Protein AF-A0A433VKP5-F1 (afdb_monomer_lite)

Structure (mmCIF, N/CA/C/O backbone):
data_AF-A0A433VKP5-F1
#
_entry.id   AF-A0A433VKP5-F1
#
loop_
_atom_site.group_PDB
_atom_site.id
_atom_site.type_symbol
_atom_site.label_atom_id
_atom_site.label_alt_id
_atom_site.label_comp_id
_atom_site.label_asym_id
_atom_site.label_entity_id
_atom_site.label_seq_id
_atom_site.pdbx_PDB_ins_code
_atom_site.Cartn_x
_atom_site.Cartn_y
_atom_site.Cartn_z
_atom_site.occupancy
_atom_site.B_iso_or_equiv
_atom_site.auth_seq_id
_atom_site.auth_comp_id
_atom_site.auth_asym_id
_atom_site.auth_atom_id
_atom_site.pdbx_PDB_model_num
ATOM 1 N N . MET A 1 1 ? 15.391 10.847 -16.517 1.00 42.34 1 MET A N 1
ATOM 2 C CA . MET A 1 1 ? 16.359 10.806 -15.402 1.00 42.34 1 MET A CA 1
ATOM 3 C C . MET A 1 1 ? 16.428 9.370 -14.912 1.00 42.34 1 MET A C 1
ATOM 5 O O . MET A 1 1 ? 15.388 8.847 -14.535 1.00 42.34 1 MET A O 1
ATOM 9 N N . MET A 1 2 ? 17.590 8.715 -15.017 1.00 39.06 2 MET A N 1
ATOM 10 C CA . MET A 1 2 ? 17.841 7.440 -14.330 1.00 39.06 2 MET A CA 1
ATOM 11 C C . MET A 1 2 ? 18.070 7.769 -12.855 1.00 39.06 2 MET A C 1
ATOM 13 O O . MET A 1 2 ? 18.976 8.540 -12.552 1.00 39.06 2 MET A O 1
ATOM 17 N N . TYR A 1 3 ? 17.235 7.235 -11.968 1.00 46.22 3 TYR A N 1
ATOM 18 C CA . TYR A 1 3 ? 17.549 7.218 -10.541 1.00 46.22 3 TYR A CA 1
ATOM 19 C C . TYR A 1 3 ? 18.651 6.189 -10.312 1.00 46.22 3 TYR A C 1
ATOM 21 O O . TYR A 1 3 ? 18.658 5.137 -10.953 1.00 46.22 3 TYR A O 1
ATOM 29 N N . SER A 1 4 ? 19.597 6.496 -9.432 1.00 54.50 4 SER A N 1
ATOM 30 C CA . SER A 1 4 ? 20.641 5.533 -9.080 1.00 54.50 4 SER A CA 1
ATOM 31 C C . SER A 1 4 ? 20.036 4.338 -8.321 1.00 54.50 4 SER A C 1
ATOM 33 O O . SER A 1 4 ? 19.051 4.474 -7.586 1.00 54.50 4 SER A O 1
ATOM 35 N N . ASP A 1 5 ? 20.634 3.150 -8.448 1.00 55.53 5 ASP A N 1
ATOM 36 C CA . ASP A 1 5 ? 20.195 1.944 -7.718 1.00 55.53 5 ASP A CA 1
ATOM 37 C C . ASP A 1 5 ? 20.185 2.137 -6.187 1.00 55.53 5 ASP A C 1
ATOM 39 O O . ASP A 1 5 ? 19.461 1.449 -5.462 1.00 55.53 5 ASP A O 1
ATOM 43 N N . ILE A 1 6 ? 20.977 3.092 -5.685 1.00 60.44 6 ILE A N 1
ATOM 44 C CA . ILE A 1 6 ? 21.061 3.467 -4.268 1.00 60.44 6 ILE A CA 1
ATOM 45 C C . ILE A 1 6 ? 19.797 4.227 -3.834 1.00 60.44 6 ILE A C 1
ATOM 47 O O . ILE A 1 6 ? 19.140 3.815 -2.877 1.00 60.44 6 ILE A O 1
ATOM 51 N N . GLU A 1 7 ? 19.388 5.258 -4.582 1.00 59.34 7 GLU A N 1
ATOM 52 C CA . GLU A 1 7 ? 18.169 6.049 -4.308 1.00 59.34 7 GLU A CA 1
ATOM 53 C C . GLU A 1 7 ? 16.905 5.177 -4.304 1.00 59.34 7 GLU A C 1
ATOM 55 O O . GLU A 1 7 ? 15.980 5.364 -3.508 1.00 59.34 7 GLU A O 1
ATOM 60 N N . THR A 1 8 ? 16.899 4.175 -5.177 1.00 69.62 8 THR A N 1
ATOM 61 C CA . THR A 1 8 ? 15.818 3.204 -5.346 1.00 69.62 8 THR A CA 1
ATOM 62 C C . THR A 1 8 ? 15.646 2.330 -4.095 1.00 69.62 8 THR A C 1
ATOM 64 O O . THR A 1 8 ? 14.535 2.174 -3.580 1.00 69.62 8 THR A O 1
ATOM 67 N N . LYS A 1 9 ? 16.750 1.808 -3.541 1.00 74.12 9 LYS A N 1
ATOM 68 C CA . LYS A 1 9 ? 16.735 0.979 -2.322 1.00 74.12 9 LYS A CA 1
ATOM 69 C C . LYS A 1 9 ? 16.367 1.775 -1.071 1.00 74.12 9 LYS A C 1
ATOM 71 O O . LYS A 1 9 ? 15.661 1.251 -0.207 1.00 74.12 9 LYS A O 1
ATOM 76 N N . ASP A 1 10 ? 16.802 3.026 -0.968 1.00 82.81 10 ASP A N 1
ATOM 77 C CA . ASP A 1 10 ? 16.494 3.868 0.191 1.00 82.81 10 ASP A CA 1
ATOM 78 C C . ASP A 1 10 ? 15.021 4.282 0.226 1.00 82.81 10 ASP A C 1
ATOM 80 O O . ASP A 1 10 ? 14.392 4.230 1.286 1.00 82.81 10 ASP A O 1
ATOM 84 N N . ARG A 1 11 ? 14.418 4.569 -0.935 1.00 83.25 11 ARG A N 1
ATOM 85 C CA . ARG A 1 11 ? 12.977 4.839 -1.034 1.00 83.25 11 ARG A CA 1
ATOM 86 C C . ARG A 1 11 ? 12.132 3.657 -0.555 1.00 83.25 11 ARG A C 1
ATOM 88 O O . ARG A 1 11 ? 11.177 3.863 0.193 1.00 83.25 11 ARG A O 1
ATOM 95 N N . VAL A 1 12 ? 12.488 2.434 -0.953 1.00 88.31 12 VAL A N 1
ATOM 96 C CA . VAL A 1 12 ? 11.799 1.207 -0.511 1.00 88.31 12 VAL A CA 1
ATOM 97 C C . VAL A 1 12 ? 11.901 1.040 1.004 1.00 88.31 12 VAL A C 1
ATOM 99 O O . VAL A 1 12 ? 10.889 0.807 1.660 1.00 88.31 12 VAL A O 1
ATOM 102 N N . LYS A 1 13 ? 13.097 1.218 1.582 1.00 90.19 13 LYS A N 1
ATOM 103 C CA . LYS A 1 13 ? 13.302 1.121 3.038 1.00 90.19 13 LYS A CA 1
ATOM 104 C C . LYS A 1 13 ? 12.491 2.160 3.811 1.00 90.19 13 LYS A C 1
ATOM 106 O O . LYS A 1 13 ? 11.887 1.826 4.828 1.00 90.19 13 LYS A O 1
ATOM 111 N N . ILE A 1 14 ? 12.478 3.411 3.346 1.00 91.00 14 ILE A N 1
ATOM 112 C CA . ILE A 1 14 ? 11.705 4.490 3.975 1.00 91.00 14 ILE A CA 1
ATOM 113 C C . ILE A 1 14 ? 10.215 4.169 3.909 1.00 91.00 14 ILE A C 1
ATOM 115 O O . ILE A 1 14 ? 9.530 4.250 4.926 1.00 91.00 14 ILE A O 1
ATOM 119 N N . PHE A 1 15 ? 9.723 3.763 2.739 1.00 92.94 15 PHE A N 1
ATOM 120 C CA . PHE A 1 15 ? 8.327 3.383 2.567 1.00 92.94 15 PHE A CA 1
ATOM 121 C C . PHE A 1 15 ? 7.936 2.229 3.492 1.00 92.94 15 PHE A C 1
ATOM 123 O O . PHE A 1 15 ? 6.963 2.369 4.226 1.00 92.94 15 PHE A O 1
ATOM 130 N N . GLN A 1 16 ? 8.736 1.158 3.537 1.00 93.44 16 GLN A N 1
ATOM 131 C CA . GLN A 1 16 ? 8.509 0.030 4.439 1.00 93.44 16 GLN A CA 1
ATOM 132 C C . GLN A 1 16 ? 8.416 0.496 5.895 1.00 93.44 16 GLN A C 1
ATOM 134 O O . GLN A 1 16 ? 7.427 0.212 6.567 1.00 93.44 16 GLN A O 1
ATOM 139 N N . LYS A 1 17 ? 9.389 1.295 6.351 1.00 93.62 17 LYS A N 1
ATOM 140 C CA . LYS A 1 17 ? 9.429 1.831 7.718 1.00 93.62 17 LYS A CA 1
ATOM 141 C C . LYS A 1 17 ? 8.191 2.666 8.056 1.00 93.62 17 LYS A C 1
ATOM 143 O O . LYS A 1 17 ? 7.689 2.581 9.174 1.00 93.62 17 LYS A O 1
ATOM 148 N N . ILE A 1 18 ? 7.703 3.474 7.113 1.00 93.06 18 ILE A N 1
ATOM 149 C CA . ILE A 1 18 ? 6.461 4.237 7.294 1.00 93.06 18 ILE A CA 1
ATOM 150 C C . ILE A 1 18 ? 5.275 3.277 7.377 1.00 93.06 18 ILE A C 1
ATOM 152 O O . ILE A 1 18 ? 4.455 3.404 8.280 1.00 93.06 18 ILE A O 1
ATOM 156 N N . THR A 1 19 ? 5.179 2.298 6.476 1.00 94.56 19 THR A N 1
ATOM 157 C CA . THR A 1 19 ? 4.045 1.367 6.467 1.00 94.56 19 THR A CA 1
ATOM 158 C C . THR A 1 19 ? 4.017 0.444 7.683 1.00 94.56 19 THR A C 1
ATOM 160 O O . THR A 1 19 ? 2.935 0.135 8.177 1.00 94.56 19 THR A O 1
ATOM 163 N N . ASP A 1 20 ? 5.172 0.078 8.241 1.00 94.81 20 ASP A N 1
ATOM 164 C CA . ASP A 1 20 ? 5.271 -0.737 9.458 1.00 94.81 20 ASP A CA 1
ATOM 165 C C . ASP A 1 20 ? 4.630 -0.044 10.670 1.00 94.81 20 ASP A C 1
ATOM 167 O O . ASP A 1 20 ? 4.130 -0.703 11.584 1.00 94.81 20 ASP A O 1
ATOM 171 N N . TYR A 1 21 ? 4.540 1.290 10.654 1.00 94.19 21 TYR A N 1
ATOM 172 C CA . TYR A 1 21 ? 3.806 2.048 11.665 1.00 94.19 21 TYR A CA 1
ATOM 173 C C . TYR A 1 21 ? 2.310 1.693 11.711 1.00 94.19 21 TYR A C 1
ATOM 175 O O . TYR A 1 21 ? 1.652 1.953 12.720 1.00 94.19 21 TYR A O 1
ATOM 183 N N . PHE A 1 22 ? 1.754 1.098 10.657 1.00 95.62 22 PHE A N 1
ATOM 184 C CA . PHE A 1 22 ? 0.340 0.734 10.567 1.00 95.62 22 PHE A CA 1
ATOM 185 C C . PHE A 1 22 ? 0.050 -0.740 10.880 1.00 95.62 22 PHE A C 1
ATOM 187 O O . PHE A 1 22 ? -1.096 -1.175 10.756 1.00 95.62 22 PHE A O 1
ATOM 194 N N . ILE A 1 23 ? 1.053 -1.527 11.285 1.00 95.62 23 ILE A N 1
ATOM 195 C CA . ILE A 1 23 ? 0.857 -2.941 11.631 1.00 95.62 23 ILE A CA 1
ATOM 196 C C . ILE A 1 23 ? -0.182 -3.083 12.753 1.00 95.62 23 ILE A C 1
ATOM 198 O O . ILE A 1 23 ? -0.155 -2.362 13.749 1.00 95.62 23 ILE A O 1
ATOM 202 N N . GLY A 1 24 ? -1.103 -4.032 12.577 1.00 96.31 24 GLY A N 1
ATOM 203 C CA . GLY A 1 24 ? -2.200 -4.314 13.504 1.00 96.31 24 GLY A CA 1
ATOM 204 C C . GLY A 1 24 ? -3.443 -3.446 13.297 1.00 96.31 24 GLY A C 1
ATOM 205 O O . GLY A 1 24 ? -4.468 -3.712 13.920 1.00 96.31 24 GLY A O 1
ATOM 206 N N . LEU A 1 25 ? -3.391 -2.447 12.413 1.00 96.94 25 LEU A N 1
ATOM 207 C CA . LEU A 1 25 ? -4.538 -1.592 12.112 1.00 96.94 25 LEU A CA 1
ATOM 208 C C . LEU A 1 25 ? -5.406 -2.179 11.002 1.00 96.94 25 LEU A C 1
ATOM 210 O O . LEU A 1 25 ? -4.940 -2.942 10.151 1.00 96.94 25 LEU A O 1
ATOM 214 N N . LYS A 1 26 ? -6.684 -1.793 10.998 1.00 97.00 26 LYS A N 1
ATOM 215 C CA . LYS A 1 26 ? -7.580 -2.086 9.882 1.00 97.00 26 LYS A CA 1
ATOM 216 C C . LYS A 1 26 ? -7.163 -1.252 8.674 1.00 97.00 26 LYS A C 1
ATOM 218 O O . LYS A 1 26 ? -6.983 -0.041 8.785 1.00 97.00 26 LYS A O 1
ATOM 223 N N . VAL A 1 27 ? -7.068 -1.905 7.527 1.00 96.56 27 VAL A N 1
ATOM 224 C CA . VAL A 1 27 ? -6.919 -1.261 6.227 1.00 96.56 27 VAL A CA 1
ATOM 225 C C . VAL A 1 27 ? -8.151 -1.557 5.381 1.00 96.56 27 VAL A C 1
ATOM 227 O O . VAL A 1 27 ? -8.673 -2.675 5.390 1.00 96.56 27 VAL A O 1
ATOM 230 N N . THR A 1 28 ? -8.616 -0.543 4.664 1.00 96.56 28 THR A N 1
ATOM 231 C CA . THR A 1 28 ? -9.777 -0.621 3.777 1.00 96.56 28 THR A CA 1
ATOM 232 C C . THR A 1 28 ? -9.349 -0.232 2.367 1.00 96.56 28 THR A C 1
ATOM 234 O O . THR A 1 28 ? -8.632 0.751 2.174 1.00 96.56 28 THR A O 1
ATOM 237 N N . LEU A 1 29 ? -9.807 -0.978 1.363 1.00 94.00 29 LEU A N 1
ATOM 238 C CA . LEU A 1 29 ? -9.728 -0.548 -0.028 1.00 94.00 29 LEU A CA 1
ATOM 239 C C . LEU A 1 29 ? -10.567 0.724 -0.191 1.00 94.00 29 LEU A C 1
ATOM 241 O O . LEU A 1 29 ? -11.795 0.668 -0.137 1.00 94.00 29 LEU A O 1
ATOM 245 N N . PHE A 1 30 ? -9.902 1.860 -0.386 1.00 91.75 30 PHE A N 1
ATOM 246 C CA . PHE A 1 30 ? -10.565 3.153 -0.534 1.00 91.75 30 PHE A CA 1
ATOM 247 C C . PHE A 1 30 ? -11.039 3.375 -1.965 1.00 91.75 30 PHE A C 1
ATOM 249 O O . PHE A 1 30 ? -12.197 3.707 -2.200 1.00 91.75 30 PHE A O 1
ATOM 256 N N . SER A 1 31 ? -10.137 3.176 -2.926 1.00 91.00 31 SER A N 1
ATOM 257 C CA . SER A 1 31 ? -10.436 3.340 -4.343 1.00 91.00 31 SER A CA 1
ATOM 258 C C . SER A 1 31 ? -9.462 2.539 -5.194 1.00 91.00 31 SER A C 1
ATOM 260 O O . SER A 1 31 ? -8.274 2.442 -4.885 1.00 91.00 31 SER A O 1
ATOM 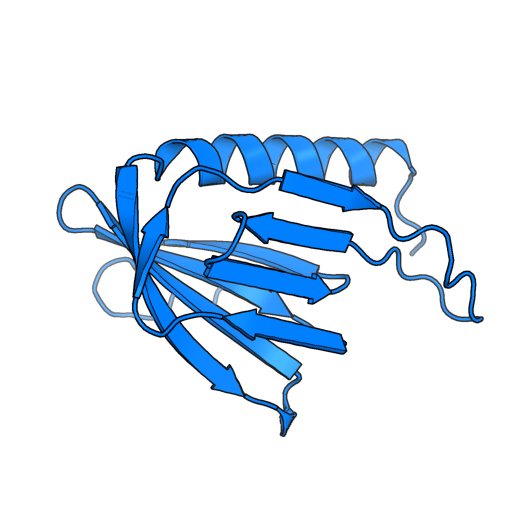262 N N . TYR A 1 32 ? -9.972 1.999 -6.294 1.00 89.31 32 TYR A N 1
ATOM 263 C CA . TYR A 1 32 ? -9.170 1.496 -7.396 1.00 89.31 32 TYR A CA 1
ATOM 264 C C . TYR A 1 32 ? -9.738 2.075 -8.686 1.00 89.31 32 TYR A C 1
ATOM 266 O O . TYR A 1 32 ? -10.914 1.877 -8.988 1.00 89.31 32 TYR A O 1
ATOM 274 N N . SER A 1 33 ? -8.905 2.791 -9.438 1.00 87.25 33 SER A N 1
ATOM 275 C CA . SER A 1 33 ? -9.263 3.300 -10.756 1.00 87.25 33 SER A CA 1
ATOM 276 C C . SER A 1 33 ? -8.465 2.564 -11.829 1.00 87.25 33 SER A C 1
ATOM 278 O O . SER A 1 33 ? -7.292 2.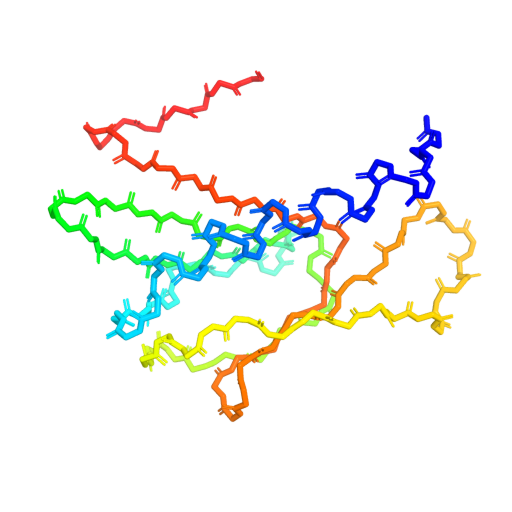888 -12.039 1.00 87.25 33 SER A O 1
ATOM 280 N N . PRO A 1 34 ? -9.073 1.591 -12.535 1.00 82.38 34 PRO A N 1
ATOM 281 C CA . PRO A 1 34 ? -8.407 0.874 -13.619 1.00 82.38 34 PRO A CA 1
ATOM 282 C C . PRO A 1 34 ? -7.913 1.811 -14.728 1.00 82.38 34 PRO A C 1
ATOM 284 O O . PRO A 1 34 ? -6.809 1.629 -15.232 1.00 82.38 34 PRO A O 1
ATOM 287 N N . SER A 1 35 ? -8.691 2.849 -15.061 1.00 85.06 35 SER A N 1
ATOM 288 C CA . SER A 1 35 ? -8.367 3.802 -16.131 1.00 85.06 35 SER A CA 1
ATOM 289 C C . SER A 1 35 ? -7.132 4.645 -15.817 1.00 85.06 35 SER A C 1
A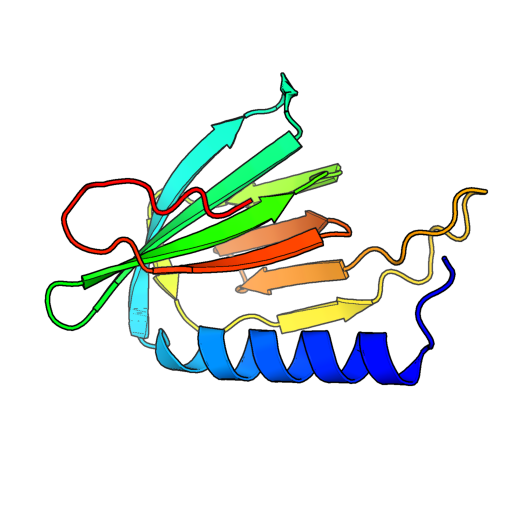TOM 291 O O . SER A 1 35 ? -6.290 4.849 -16.687 1.00 85.06 35 SER A O 1
ATOM 293 N N . PHE A 1 36 ? -6.990 5.099 -14.568 1.00 85.69 36 PHE A N 1
ATOM 294 C CA . PHE A 1 36 ? -5.803 5.841 -14.121 1.00 85.69 36 PHE A CA 1
ATOM 295 C C . PHE A 1 36 ? -4.6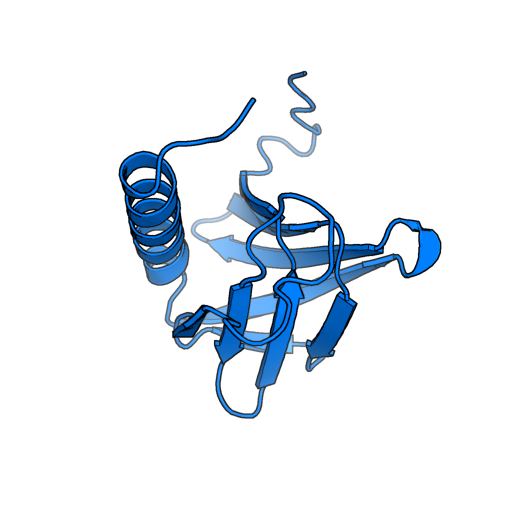84 4.919 -13.617 1.00 85.69 36 PHE A C 1
ATOM 297 O O . PHE A 1 36 ? -3.564 5.369 -13.381 1.00 85.69 36 PHE A O 1
ATOM 304 N N . ARG A 1 37 ? -4.968 3.615 -13.491 1.00 91.31 37 ARG A N 1
ATOM 305 C CA . ARG A 1 37 ? -4.080 2.599 -12.912 1.00 91.31 37 ARG A CA 1
ATOM 306 C C . ARG A 1 37 ? -3.579 3.025 -11.530 1.00 91.31 37 ARG A C 1
ATOM 308 O O . ARG A 1 37 ? -2.393 2.898 -11.226 1.00 91.31 37 ARG A O 1
ATOM 315 N N . GLU A 1 38 ? -4.483 3.545 -10.707 1.00 93.94 38 GLU A N 1
ATOM 316 C CA . GLU A 1 38 ? -4.191 3.994 -9.346 1.00 93.94 38 GLU A CA 1
ATOM 317 C C . GLU A 1 38 ? -5.001 3.203 -8.321 1.00 93.94 38 GLU A C 1
ATOM 319 O O . GLU A 1 38 ? -6.182 2.917 -8.527 1.00 93.94 38 GLU A O 1
ATOM 324 N N . LEU A 1 39 ? -4.356 2.869 -7.207 1.00 95.69 39 LEU A N 1
ATOM 325 C CA . LEU A 1 39 ? -4.925 2.127 -6.091 1.00 95.69 39 LEU A CA 1
ATOM 326 C C . LEU A 1 39 ? -4.623 2.859 -4.786 1.00 95.69 39 LEU A C 1
ATOM 328 O O . LEU A 1 39 ? -3.487 3.265 -4.540 1.00 95.69 39 LEU A O 1
ATOM 332 N N . TYR A 1 40 ? -5.644 2.976 -3.946 1.00 95.81 40 TYR A N 1
ATOM 333 C CA . TYR A 1 40 ? -5.595 3.682 -2.677 1.00 95.81 40 TYR A CA 1
ATOM 334 C C . TYR A 1 40 ? -6.108 2.779 -1.560 1.00 95.81 40 TYR A C 1
ATOM 336 O O . TYR A 1 40 ? -7.242 2.293 -1.607 1.00 95.81 40 TYR A O 1
ATOM 344 N N . LEU A 1 41 ? -5.281 2.584 -0.536 1.00 96.06 41 LEU A N 1
ATOM 345 C CA . LEU A 1 41 ? -5.668 1.920 0.705 1.00 96.06 41 LEU A CA 1
ATOM 346 C C . LEU A 1 41 ? -5.780 2.952 1.819 1.00 96.06 41 LEU A C 1
ATOM 348 O O . LEU A 1 41 ? -4.847 3.723 2.019 1.00 96.06 41 LEU A O 1
ATOM 352 N N . LEU A 1 42 ? -6.889 2.945 2.549 1.00 96.25 42 LEU A N 1
ATOM 353 C CA . LEU A 1 42 ? -7.129 3.831 3.681 1.00 96.25 42 LEU A CA 1
ATOM 354 C C . LEU A 1 42 ? -6.793 3.128 4.993 1.00 96.25 42 LEU A C 1
ATOM 356 O O . LEU A 1 42 ? -7.233 2.001 5.231 1.00 96.25 42 LEU A O 1
ATOM 360 N N . ILE A 1 43 ? -6.061 3.829 5.852 1.00 96.00 43 ILE A N 1
ATOM 361 C CA . ILE A 1 43 ? -5.767 3.423 7.226 1.00 96.00 43 ILE A CA 1
ATOM 362 C C . ILE A 1 43 ? -6.063 4.603 8.149 1.00 96.00 43 ILE A C 1
ATOM 364 O O . ILE A 1 43 ? -5.649 5.728 7.877 1.00 96.00 43 ILE A O 1
ATOM 368 N N . GLU A 1 44 ? -6.756 4.347 9.255 1.00 94.25 44 GLU A N 1
ATOM 369 C CA . GLU A 1 44 ? -6.957 5.326 10.323 1.00 94.25 44 GLU A CA 1
ATOM 370 C C . GLU A 1 44 ? -6.020 5.023 11.497 1.00 94.25 44 GLU A C 1
ATOM 372 O O . GLU A 1 44 ? -5.904 3.877 11.939 1.00 94.25 44 GLU A O 1
ATOM 377 N N . LYS A 1 45 ? -5.359 6.053 12.028 1.00 92.12 45 LYS A N 1
ATOM 378 C CA . LYS A 1 45 ? -4.552 5.959 13.244 1.00 92.12 45 LYS A CA 1
ATOM 379 C C . LYS A 1 45 ? -4.604 7.262 14.028 1.00 92.12 45 LYS A C 1
ATOM 381 O O . LYS A 1 45 ? -4.339 8.322 13.471 1.00 92.12 45 LYS A O 1
ATOM 386 N N . ASN A 1 46 ? -4.868 7.183 15.334 1.00 90.88 46 ASN A N 1
ATOM 387 C CA . ASN A 1 46 ? -4.903 8.342 16.238 1.00 90.88 46 ASN A CA 1
ATOM 388 C C . ASN A 1 46 ? -5.805 9.481 15.714 1.00 90.88 46 ASN A C 1
ATOM 390 O O . ASN A 1 46 ? -5.394 10.641 15.704 1.00 90.88 46 ASN A O 1
ATOM 394 N N . SER A 1 47 ? -7.002 9.134 15.223 1.00 87.44 47 SER A N 1
ATOM 395 C CA . SER A 1 47 ? -7.965 10.069 14.614 1.00 87.44 47 SER A CA 1
ATOM 396 C C . SER A 1 47 ? -7.450 10.801 13.364 1.00 87.44 47 SER A C 1
ATOM 398 O O . SER A 1 47 ? -7.967 11.858 13.003 1.00 87.44 47 SER A O 1
ATOM 400 N N . ARG A 1 48 ? -6.422 10.260 12.702 1.00 89.44 48 ARG A N 1
ATOM 401 C CA . ARG A 1 48 ? -5.897 10.744 11.421 1.00 89.44 48 ARG A CA 1
ATOM 402 C C . ARG A 1 48 ? -6.024 9.667 10.358 1.00 89.44 48 ARG A C 1
ATOM 404 O O . ARG A 1 48 ? -5.901 8.480 10.658 1.00 89.44 48 ARG A O 1
ATOM 411 N N . TYR A 1 49 ? -6.227 10.090 9.117 1.00 91.94 49 TYR A N 1
ATOM 412 C CA . TYR A 1 49 ? -6.398 9.196 7.979 1.00 91.94 49 TYR A CA 1
ATOM 413 C C . TYR A 1 49 ? -5.167 9.231 7.081 1.00 91.94 49 TYR A C 1
ATOM 415 O O . TYR A 1 49 ? -4.622 10.296 6.802 1.00 91.94 49 TYR A O 1
ATOM 423 N N . PHE A 1 50 ? -4.748 8.065 6.607 1.00 94.25 50 PHE A N 1
ATOM 424 C CA . PHE A 1 50 ? -3.601 7.888 5.729 1.00 94.25 50 PHE A CA 1
ATOM 425 C C . PHE A 1 50 ? -4.012 7.089 4.497 1.00 94.25 50 PHE A C 1
ATOM 427 O O . PHE A 1 50 ? -4.741 6.102 4.610 1.00 94.25 50 PHE A O 1
ATOM 434 N N . LEU A 1 51 ? -3.508 7.488 3.332 1.00 95.44 51 LEU A N 1
ATOM 435 C CA . LEU A 1 51 ? -3.633 6.745 2.087 1.00 95.44 51 LEU A CA 1
ATOM 436 C C . LEU A 1 51 ? -2.292 6.129 1.712 1.00 95.44 51 LEU A C 1
ATOM 438 O O . LEU A 1 51 ? -1.307 6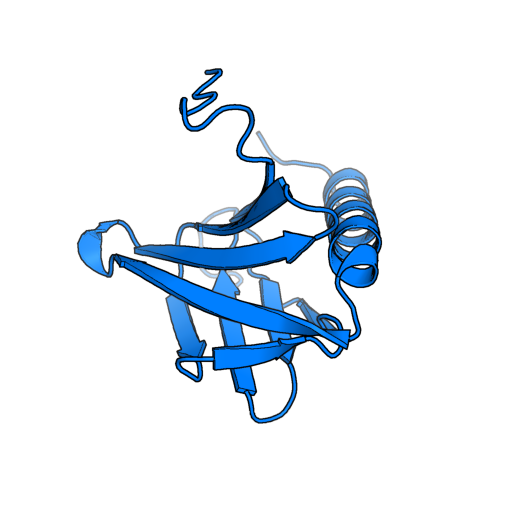.842 1.528 1.00 95.44 51 LEU A O 1
ATOM 442 N N . ILE A 1 52 ? -2.264 4.813 1.528 1.00 95.88 52 ILE A N 1
ATOM 443 C CA . ILE A 1 52 ? -1.180 4.149 0.806 1.00 95.88 52 ILE A CA 1
ATOM 444 C C . ILE A 1 52 ? -1.568 4.160 -0.671 1.00 95.88 52 ILE A C 1
ATOM 446 O O . ILE A 1 52 ? -2.561 3.540 -1.060 1.00 95.88 52 ILE A O 1
ATOM 450 N N . LYS A 1 53 ? -0.805 4.898 -1.478 1.00 95.69 53 LYS A N 1
ATOM 451 C CA . LYS A 1 53 ? -1.033 5.069 -2.913 1.00 95.69 53 LYS A CA 1
ATOM 452 C C . LYS A 1 53 ? -0.081 4.177 -3.701 1.00 95.69 53 LYS A C 1
ATOM 454 O O . LYS A 1 53 ? 1.130 4.227 -3.490 1.00 95.69 53 LYS A O 1
ATOM 459 N N . PHE A 1 54 ? -0.627 3.453 -4.672 1.00 94.88 54 PHE A N 1
ATOM 460 C CA . PHE A 1 54 ? 0.112 2.736 -5.709 1.00 94.88 54 PHE A CA 1
ATOM 461 C C . PHE A 1 54 ? -0.328 3.264 -7.079 1.00 94.88 54 PHE A C 1
ATOM 463 O O . PHE A 1 54 ? -1.525 3.351 -7.354 1.00 94.88 54 PHE A O 1
ATOM 470 N N . ALA A 1 55 ? 0.620 3.644 -7.934 1.00 92.75 55 ALA A N 1
ATOM 471 C CA . ALA A 1 55 ? 0.359 4.283 -9.224 1.00 92.75 55 ALA A CA 1
ATOM 472 C C . ALA A 1 55 ? 1.042 3.541 -10.376 1.00 92.75 55 ALA A C 1
ATOM 474 O O . ALA A 1 55 ? 2.112 2.956 -10.211 1.00 92.75 55 ALA A O 1
ATOM 475 N N . HIS A 1 56 ? 0.417 3.594 -11.555 1.00 91.56 56 HIS A N 1
ATOM 476 C CA . HIS A 1 56 ? 0.730 2.733 -12.700 1.00 91.56 56 HIS A CA 1
ATOM 477 C C . HIS A 1 56 ? 0.632 1.239 -12.356 1.00 91.56 56 HIS A C 1
ATOM 479 O O . HIS A 1 56 ? 1.488 0.439 -12.728 1.00 91.56 56 HIS A O 1
ATOM 485 N N . VAL A 1 57 ? -0.426 0.874 -11.632 1.00 92.12 57 VAL A N 1
ATOM 486 C CA . VAL A 1 57 ? -0.734 -0.503 -11.248 1.00 92.12 57 VAL A CA 1
ATOM 487 C C . VAL A 1 57 ? -0.881 -1.386 -12.490 1.00 92.12 57 VAL A C 1
ATOM 489 O O . VAL A 1 57 ? -1.699 -1.116 -13.379 1.00 92.12 57 VAL A O 1
ATOM 492 N N . THR A 1 58 ? -0.093 -2.456 -12.547 1.00 91.25 58 THR A N 1
ATOM 493 C CA . THR A 1 58 ? -0.158 -3.481 -13.600 1.00 91.25 58 THR A CA 1
ATOM 494 C C . THR A 1 58 ? -0.978 -4.687 -13.162 1.00 91.25 58 THR A C 1
ATOM 496 O O . THR A 1 58 ? -1.659 -5.289 -13.987 1.00 91.25 58 THR A O 1
ATOM 499 N N . TYR A 1 59 ? -0.979 -4.979 -11.864 1.00 91.31 59 TYR A N 1
ATOM 500 C CA . TYR A 1 59 ? -1.742 -6.057 -11.251 1.00 91.31 59 TYR A CA 1
ATOM 501 C C . TYR A 1 59 ? -2.212 -5.644 -9.858 1.00 91.31 59 TYR A C 1
ATOM 503 O O . TYR A 1 59 ? -1.465 -4.999 -9.121 1.00 91.31 59 TYR A O 1
ATOM 511 N N . VAL A 1 60 ? -3.430 -6.044 -9.488 1.00 93.62 60 VAL A N 1
ATOM 512 C CA . VAL A 1 60 ? -3.951 -5.903 -8.128 1.00 93.62 60 VAL A CA 1
ATOM 513 C C . VAL A 1 60 ? -4.825 -7.098 -7.758 1.00 93.62 60 VAL A C 1
ATOM 515 O O . VAL A 1 60 ? -5.690 -7.524 -8.521 1.00 93.62 60 VAL A O 1
ATOM 518 N N . LYS A 1 61 ? -4.633 -7.594 -6.541 1.00 94.19 61 LYS A N 1
ATOM 519 C CA . LYS A 1 61 ? -5.516 -8.515 -5.834 1.00 94.19 61 LYS A CA 1
ATOM 520 C C . LYS A 1 61 ? -5.673 -7.986 -4.419 1.00 94.19 61 LYS A C 1
ATOM 522 O O . LYS A 1 61 ? -4.688 -7.764 -3.727 1.00 94.19 61 LYS A O 1
ATOM 527 N N . THR A 1 62 ? -6.902 -7.769 -3.977 1.00 94.12 62 THR A N 1
ATOM 528 C CA . THR A 1 62 ? -7.151 -7.169 -2.665 1.00 94.12 62 THR A CA 1
ATOM 529 C C . THR A 1 62 ? -8.468 -7.657 -2.088 1.00 94.12 62 THR A C 1
ATOM 531 O O . THR A 1 62 ? -9.459 -7.794 -2.805 1.00 94.12 62 THR A O 1
ATOM 534 N N . HIS A 1 63 ? -8.495 -7.888 -0.780 1.00 94.00 63 HIS A N 1
ATOM 535 C CA . HIS A 1 63 ? -9.743 -7.909 -0.025 1.00 94.00 63 HIS A CA 1
ATOM 536 C C . HIS A 1 63 ? -10.307 -6.491 0.105 1.00 94.00 63 HIS A C 1
ATOM 538 O O . HIS A 1 63 ? -9.623 -5.505 -0.171 1.00 94.00 63 HIS A O 1
ATOM 544 N N . ARG A 1 64 ? -11.579 -6.377 0.504 1.00 94.19 64 ARG A N 1
ATOM 545 C CA . ARG A 1 64 ? -12.198 -5.069 0.755 1.00 94.19 64 ARG A CA 1
ATOM 546 C C . ARG A 1 64 ? -11.652 -4.431 2.030 1.00 94.19 64 ARG A C 1
ATOM 548 O O . ARG A 1 64 ? -11.365 -3.242 2.030 1.00 94.19 64 ARG A O 1
ATOM 555 N N . GLU A 1 65 ? -11.506 -5.219 3.091 1.00 96.44 65 GLU A N 1
ATOM 556 C CA . GLU A 1 65 ? -10.936 -4.801 4.373 1.00 96.44 65 GLU A CA 1
ATOM 557 C C . GLU A 1 65 ? -10.138 -5.956 4.985 1.00 96.44 65 GLU A C 1
ATOM 559 O O . GLU A 1 65 ? -10.507 -7.119 4.806 1.00 96.44 65 GLU A O 1
ATOM 564 N N . TRP A 1 66 ? -9.045 -5.652 5.686 1.00 96.69 66 TRP A N 1
ATOM 565 C CA . TRP A 1 66 ? -8.242 -6.643 6.408 1.00 96.69 66 TRP A CA 1
ATOM 566 C C . TRP A 1 66 ? -7.405 -5.984 7.514 1.00 96.69 66 TRP A C 1
ATOM 568 O O . TRP A 1 66 ? -7.335 -4.761 7.617 1.00 96.69 66 TRP A O 1
ATOM 578 N N . ILE A 1 67 ? -6.765 -6.797 8.360 1.00 96.56 67 ILE A N 1
ATOM 579 C CA . ILE A 1 67 ? -5.774 -6.314 9.330 1.00 96.56 67 ILE A CA 1
ATOM 580 C C . ILE A 1 67 ? -4.409 -6.254 8.655 1.00 96.56 67 ILE A C 1
ATOM 582 O O . ILE A 1 67 ? -3.928 -7.253 8.114 1.00 96.56 67 ILE A O 1
ATOM 586 N N . PHE A 1 68 ? -3.777 -5.087 8.698 1.00 94.81 68 PHE A N 1
ATOM 587 C CA . PHE A 1 68 ? -2.490 -4.850 8.070 1.00 94.81 68 PHE A CA 1
ATOM 588 C C . PHE A 1 68 ? -1.371 -5.556 8.848 1.00 94.81 68 PHE A C 1
ATOM 590 O O . PHE A 1 68 ? -1.127 -5.263 10.016 1.00 94.81 68 PHE A O 1
ATOM 597 N N . LYS A 1 69 ? -0.686 -6.508 8.204 1.00 93.56 69 LYS A N 1
ATOM 598 C CA . LYS A 1 69 ? 0.386 -7.319 8.817 1.00 93.56 69 LYS A CA 1
ATOM 599 C C . LYS A 1 69 ? 1.797 -6.872 8.407 1.00 93.56 69 LYS A C 1
ATOM 601 O O . LYS A 1 69 ? 2.749 -7.610 8.629 1.00 93.56 69 LYS A O 1
ATOM 606 N N . GLY A 1 70 ? 1.914 -5.683 7.815 1.00 92.31 70 GLY A N 1
ATOM 607 C CA . GLY A 1 70 ? 3.135 -5.206 7.163 1.00 92.31 70 GLY A CA 1
ATOM 608 C C . GLY A 1 70 ? 3.191 -5.642 5.700 1.00 92.31 70 GLY A C 1
ATOM 609 O O . GLY A 1 70 ? 2.545 -6.618 5.310 1.00 92.31 70 GLY A O 1
ATOM 610 N N . LEU A 1 71 ? 3.929 -4.893 4.881 1.00 92.56 71 LEU A N 1
ATOM 611 C CA . LEU A 1 71 ? 4.135 -5.221 3.470 1.00 92.56 71 LEU A CA 1
ATOM 612 C C . LEU A 1 71 ? 5.398 -6.050 3.302 1.00 92.56 71 LEU A C 1
ATOM 614 O O . LEU A 1 71 ? 6.412 -5.784 3.935 1.00 92.56 71 LEU A O 1
ATOM 618 N N . THR A 1 72 ? 5.342 -7.042 2.424 1.00 94.12 72 THR A N 1
ATOM 619 C CA . THR A 1 72 ? 6.552 -7.617 1.841 1.00 94.12 72 THR A CA 1
ATOM 620 C C . THR A 1 72 ? 6.761 -6.997 0.469 1.00 94.12 72 THR A C 1
ATOM 622 O O . THR A 1 72 ? 5.790 -6.808 -0.268 1.00 94.12 72 THR A O 1
ATOM 625 N N . ILE A 1 73 ? 8.008 -6.644 0.154 1.00 92.12 73 ILE A N 1
ATOM 626 C CA . ILE A 1 73 ? 8.382 -5.966 -1.089 1.00 92.12 73 ILE A CA 1
ATOM 627 C C . ILE A 1 73 ? 9.391 -6.838 -1.826 1.00 92.12 73 ILE A C 1
ATOM 629 O O . ILE A 1 73 ? 10.484 -7.096 -1.323 1.00 92.12 73 ILE A O 1
ATOM 633 N N . GLU A 1 74 ? 9.019 -7.270 -3.022 1.00 90.19 74 GLU A N 1
ATOM 634 C CA . GLU A 1 74 ? 9.873 -8.010 -3.945 1.00 90.19 74 GLU A CA 1
ATOM 635 C C . GLU A 1 74 ? 10.160 -7.161 -5.186 1.00 90.19 74 GLU A C 1
ATOM 637 O O . GLU A 1 74 ? 9.316 -6.389 -5.652 1.00 90.19 74 GLU A O 1
ATOM 642 N N . PHE A 1 75 ? 11.366 -7.317 -5.727 1.00 81.81 75 PHE A N 1
ATOM 643 C CA . PHE A 1 75 ? 11.735 -6.751 -7.018 1.00 81.81 75 PHE A CA 1
ATOM 644 C C . PHE A 1 75 ? 11.309 -7.728 -8.102 1.00 81.81 75 PHE A C 1
ATOM 646 O O . PHE A 1 75 ? 11.752 -8.879 -8.093 1.00 81.81 75 PHE A O 1
ATOM 653 N N . ASP A 1 76 ? 10.482 -7.277 -9.041 1.00 66.75 76 ASP A N 1
ATOM 654 C CA . ASP A 1 76 ? 10.212 -8.084 -10.222 1.00 66.75 76 ASP A CA 1
ATOM 655 C C . ASP A 1 76 ? 11.312 -7.823 -11.255 1.00 66.75 76 ASP A C 1
ATOM 657 O O . ASP A 1 76 ? 11.295 -6.831 -11.982 1.00 66.75 76 ASP A O 1
ATOM 661 N N . SER A 1 77 ? 12.327 -8.688 -11.264 1.00 55.03 77 SER A N 1
ATOM 662 C CA . SER A 1 77 ? 13.452 -8.605 -12.200 1.00 55.03 77 SER A CA 1
ATOM 663 C C . SER A 1 77 ? 13.120 -9.142 -13.596 1.00 55.03 77 SER A C 1
ATOM 665 O O . SER A 1 77 ? 13.994 -9.143 -14.460 1.00 55.03 77 SER A O 1
ATOM 667 N N . LYS A 1 78 ? 11.894 -9.634 -13.834 1.00 54.16 78 LYS A N 1
ATOM 668 C CA . LYS A 1 78 ? 11.544 -10.321 -15.088 1.00 54.16 78 LYS A CA 1
ATOM 669 C C . LYS A 1 78 ? 11.071 -9.397 -16.208 1.00 54.16 78 LYS A C 1
ATOM 671 O O . LYS A 1 78 ? 11.024 -9.845 -17.351 1.00 54.16 78 LYS A O 1
ATOM 676 N N . GLU A 1 79 ? 10.781 -8.129 -15.927 1.00 49.56 79 GLU A N 1
ATOM 677 C CA . GLU A 1 79 ? 10.408 -7.148 -16.951 1.00 49.56 79 GLU A CA 1
ATOM 678 C C . GLU A 1 79 ? 11.511 -6.101 -17.179 1.00 49.56 79 GLU A C 1
ATOM 680 O O . GLU A 1 79 ? 11.328 -4.909 -16.950 1.00 49.56 79 GLU A O 1
ATOM 685 N N . GLU A 1 80 ? 12.648 -6.521 -17.745 1.00 43.81 80 GLU A N 1
ATOM 686 C CA . GLU A 1 80 ? 13.519 -5.629 -18.539 1.00 43.81 80 GLU A CA 1
ATOM 687 C C . GLU A 1 80 ? 12.886 -5.332 -19.919 1.00 43.81 80 GLU A C 1
ATOM 689 O O . GLU A 1 80 ? 13.533 -5.368 -20.965 1.00 43.81 80 GLU A O 1
ATOM 694 N N . ILE A 1 81 ? 11.579 -5.056 -19.965 1.00 43.12 81 ILE A N 1
ATOM 695 C CA . ILE A 1 81 ? 10.887 -4.743 -21.218 1.00 43.12 81 ILE A CA 1
ATOM 696 C C . ILE A 1 81 ? 11.034 -3.246 -21.473 1.00 43.12 81 ILE A C 1
ATOM 698 O O . ILE A 1 81 ? 10.187 -2.449 -21.085 1.00 43.12 81 ILE A O 1
ATOM 702 N N . GLY A 1 82 ? 12.143 -2.862 -22.108 1.00 46.00 82 GLY A N 1
ATOM 703 C CA . GLY A 1 82 ? 12.245 -1.713 -23.022 1.00 46.00 82 GLY A CA 1
ATOM 704 C C . GLY A 1 82 ? 11.952 -0.297 -22.500 1.00 46.00 82 GLY A C 1
ATOM 705 O O . GLY A 1 82 ? 12.146 0.658 -23.249 1.00 46.00 82 GLY A O 1
ATOM 706 N N . SER A 1 83 ? 11.520 -0.105 -21.251 1.00 49.41 83 SER A N 1
ATOM 707 C CA . SER A 1 83 ? 11.189 1.213 -20.703 1.00 49.41 83 SER A CA 1
ATOM 708 C C . SER A 1 83 ? 11.467 1.318 -19.198 1.00 49.41 83 SER A C 1
ATOM 710 O O . SER A 1 83 ? 10.563 1.177 -18.387 1.00 49.41 83 SER A O 1
ATOM 712 N N . CYS A 1 84 ? 12.718 1.610 -18.831 1.00 51.53 84 CYS A N 1
ATOM 713 C CA . CYS A 1 84 ? 13.156 2.512 -17.745 1.00 51.53 84 CYS A CA 1
ATOM 714 C C . CYS A 1 84 ? 12.424 2.570 -16.372 1.00 51.53 84 CYS A C 1
ATOM 716 O O . CYS A 1 84 ? 12.598 3.562 -15.660 1.00 51.53 84 CYS A O 1
ATOM 718 N N . ARG A 1 85 ? 11.614 1.594 -15.944 1.00 64.25 85 ARG A N 1
ATOM 719 C CA . ARG A 1 85 ? 10.909 1.650 -14.649 1.00 64.25 85 ARG A CA 1
ATOM 720 C C . ARG A 1 85 ? 10.925 0.302 -13.939 1.00 64.25 85 ARG A C 1
ATOM 722 O O . ARG A 1 85 ? 10.238 -0.621 -14.352 1.00 64.25 85 ARG A O 1
ATOM 729 N N . THR A 1 86 ? 11.662 0.233 -12.833 1.00 76.94 86 THR A N 1
ATOM 730 C CA . THR A 1 86 ? 11.634 -0.886 -11.884 1.00 76.94 86 THR A CA 1
ATOM 731 C C . THR A 1 86 ? 10.204 -1.140 -11.409 1.00 76.94 86 THR A C 1
ATOM 733 O O . THR A 1 86 ? 9.543 -0.217 -10.924 1.00 76.94 86 THR A O 1
ATOM 736 N N . LEU A 1 87 ? 9.735 -2.380 -11.533 1.00 85.50 87 LEU A N 1
ATOM 737 C CA . LEU A 1 87 ? 8.465 -2.818 -10.967 1.00 85.50 87 LEU A CA 1
ATOM 738 C C . LEU A 1 87 ? 8.681 -3.433 -9.587 1.00 85.50 87 LEU A C 1
ATOM 740 O O . LEU A 1 87 ? 9.610 -4.211 -9.359 1.00 85.50 87 LEU A O 1
ATOM 744 N N . TYR A 1 88 ? 7.784 -3.086 -8.672 1.00 89.56 88 TYR A N 1
ATOM 745 C CA . TYR A 1 88 ? 7.768 -3.609 -7.317 1.00 89.56 88 TYR A CA 1
ATOM 746 C C . TYR A 1 88 ? 6.502 -4.406 -7.108 1.00 89.56 88 TYR A C 1
ATOM 748 O O . TYR A 1 88 ? 5.403 -3.932 -7.417 1.00 89.56 88 TYR A O 1
ATOM 756 N N . LYS A 1 89 ? 6.666 -5.585 -6.523 1.00 93.06 89 LYS A N 1
ATOM 757 C CA . LYS A 1 89 ? 5.570 -6.395 -6.025 1.00 93.06 89 LYS A CA 1
ATOM 758 C C . LYS A 1 89 ? 5.445 -6.175 -4.523 1.00 93.06 89 LYS A C 1
ATOM 760 O O . LYS A 1 89 ? 6.340 -6.519 -3.757 1.00 93.06 89 LYS A O 1
ATOM 765 N N . PHE A 1 90 ? 4.317 -5.613 -4.110 1.00 93.56 90 PHE A N 1
ATOM 766 C CA . PHE A 1 90 ? 3.952 -5.426 -2.711 1.00 93.56 90 PHE A CA 1
ATOM 767 C C . PHE A 1 90 ? 2.881 -6.436 -2.342 1.00 93.56 90 PHE A C 1
ATOM 769 O O . PHE A 1 90 ? 1.888 -6.551 -3.059 1.00 93.56 90 PHE A O 1
ATOM 776 N N . TYR A 1 91 ? 3.028 -7.136 -1.222 1.00 94.62 91 TYR A N 1
ATOM 777 C CA . TYR A 1 91 ? 2.005 -8.088 -0.803 1.00 94.62 91 TYR A CA 1
ATOM 778 C C . TYR A 1 91 ? 1.884 -8.253 0.710 1.00 94.62 91 TYR A C 1
ATOM 780 O O . TYR A 1 91 ? 2.840 -8.110 1.470 1.00 94.62 91 TYR A O 1
ATOM 788 N N . VAL A 1 92 ? 0.665 -8.595 1.124 1.00 93.06 92 VAL A N 1
ATOM 789 C CA . VAL A 1 92 ? 0.310 -9.126 2.439 1.00 93.06 92 VAL A CA 1
ATOM 790 C C . VAL A 1 92 ? -0.340 -10.475 2.183 1.00 93.06 92 VAL A C 1
ATOM 792 O O . VAL A 1 92 ? -1.392 -10.537 1.539 1.00 93.06 92 VAL A O 1
ATOM 795 N N . ARG A 1 93 ? 0.282 -11.551 2.677 1.00 85.81 93 ARG A N 1
ATOM 796 C CA . ARG A 1 93 ? -0.153 -12.929 2.410 1.00 85.81 93 ARG A CA 1
ATOM 797 C C . ARG A 1 93 ? -1.676 -13.071 2.554 1.00 85.81 93 ARG A C 1
ATOM 799 O O . ARG A 1 93 ? -2.260 -12.616 3.540 1.00 85.81 93 ARG A O 1
ATOM 806 N N . ASP A 1 94 ? -2.286 -13.660 1.529 1.00 88.00 94 ASP A N 1
ATOM 807 C CA . ASP A 1 94 ? -3.718 -13.963 1.389 1.00 88.00 94 ASP A CA 1
ATOM 808 C C . ASP A 1 94 ? -4.686 -12.768 1.326 1.00 88.00 94 ASP A C 1
ATOM 810 O O . ASP A 1 94 ? -5.864 -12.982 1.062 1.00 88.00 94 ASP A O 1
ATOM 814 N N . ASN A 1 95 ? -4.234 -11.524 1.516 1.00 92.88 95 ASN A N 1
ATOM 815 C CA . ASN A 1 95 ? -5.129 -10.360 1.613 1.00 92.88 95 ASN A CA 1
ATOM 816 C C . ASN A 1 95 ? -4.897 -9.305 0.536 1.00 92.88 95 ASN A C 1
ATOM 818 O O . ASN A 1 95 ? -5.842 -8.633 0.124 1.00 92.88 95 ASN A O 1
ATOM 822 N N . PHE A 1 96 ? -3.647 -9.130 0.114 1.00 96.00 96 PHE A N 1
ATOM 823 C CA . PHE A 1 96 ? -3.254 -8.018 -0.734 1.00 96.00 96 PHE A CA 1
ATOM 824 C C . PHE A 1 96 ? -2.033 -8.365 -1.576 1.00 96.00 96 PHE A C 1
ATOM 826 O O . PHE A 1 96 ? -1.064 -8.922 -1.066 1.00 96.00 96 PHE A O 1
ATOM 833 N N . GLU A 1 97 ? -2.062 -7.996 -2.845 1.00 95.88 97 GLU A N 1
ATOM 834 C CA . GLU A 1 97 ? -0.937 -8.066 -3.765 1.00 95.88 97 GLU A CA 1
ATOM 835 C C . GLU A 1 97 ? -1.113 -6.976 -4.826 1.00 95.88 97 GLU A C 1
ATOM 837 O O . GLU A 1 97 ? -2.182 -6.855 -5.424 1.00 95.88 97 GLU A O 1
ATOM 842 N N . VAL A 1 98 ? -0.082 -6.173 -5.068 1.00 94.69 98 VAL A N 1
ATOM 843 C CA . VAL A 1 98 ? -0.074 -5.153 -6.120 1.00 94.69 98 VAL A CA 1
ATOM 844 C C . VAL A 1 98 ? 1.295 -5.106 -6.782 1.00 94.69 98 VAL A C 1
ATOM 846 O O . VAL A 1 98 ? 2.320 -5.216 -6.109 1.00 94.69 98 VAL A O 1
ATOM 849 N N . ILE A 1 99 ? 1.305 -4.932 -8.102 1.00 92.94 99 ILE A N 1
ATOM 850 C CA . ILE A 1 99 ? 2.523 -4.696 -8.877 1.00 92.94 99 ILE A CA 1
ATOM 851 C C . ILE A 1 99 ? 2.443 -3.292 -9.465 1.00 92.94 99 ILE A C 1
ATOM 853 O O . ILE A 1 99 ? 1.478 -2.952 -10.158 1.00 92.94 99 ILE A O 1
ATOM 857 N N . CYS A 1 100 ? 3.428 -2.454 -9.150 1.00 91.00 100 CYS A N 1
ATOM 858 C CA . CYS A 1 100 ? 3.490 -1.082 -9.644 1.00 91.00 100 CYS A CA 1
ATOM 859 C C . CYS A 1 100 ? 4.914 -0.501 -9.545 1.00 91.00 100 CYS A C 1
ATOM 861 O O . CYS A 1 100 ? 5.692 -0.934 -8.693 1.00 91.00 100 CYS A O 1
ATOM 863 N N . PRO A 1 101 ? 5.259 0.510 -10.358 1.00 89.38 101 PRO A N 1
ATOM 864 C CA . PRO A 1 101 ? 6.540 1.209 -10.265 1.00 89.38 101 PRO A CA 1
ATOM 865 C C . PRO A 1 101 ? 6.551 2.361 -9.249 1.00 89.38 101 PRO A C 1
ATOM 867 O O . PRO A 1 101 ? 7.622 2.771 -8.805 1.00 89.38 101 PRO A O 1
ATOM 870 N N . LEU A 1 102 ? 5.391 2.936 -8.906 1.00 90.38 102 LEU A N 1
ATOM 871 C CA . LEU A 1 102 ? 5.300 4.146 -8.084 1.00 90.38 102 LEU A CA 1
ATOM 872 C C . LEU A 1 102 ? 4.407 3.932 -6.866 1.00 90.38 102 LEU A C 1
ATOM 874 O O . LEU A 1 102 ? 3.282 3.455 -6.984 1.00 90.38 102 LEU A O 1
ATOM 878 N N . PHE A 1 103 ? 4.901 4.361 -5.708 1.00 93.69 103 PHE A N 1
ATOM 879 C CA . PHE A 1 103 ? 4.226 4.200 -4.425 1.00 93.69 103 PHE A CA 1
ATOM 880 C C . PHE A 1 103 ? 4.542 5.356 -3.467 1.00 93.69 103 PHE A C 1
ATOM 882 O O . PHE A 1 103 ? 5.627 5.954 -3.534 1.00 93.69 103 PHE A O 1
ATOM 889 N N . SER A 1 104 ? 3.591 5.677 -2.588 1.00 94.31 104 SER A N 1
ATOM 890 C CA . SER A 1 104 ? 3.728 6.693 -1.536 1.00 94.31 104 SER A CA 1
ATOM 891 C C . SER A 1 104 ? 2.729 6.481 -0.391 1.00 94.31 104 SER A C 1
ATOM 893 O O . SER A 1 104 ? 1.770 5.719 -0.512 1.00 94.31 104 SER A O 1
ATOM 895 N N . VAL A 1 105 ? 2.962 7.164 0.733 1.00 94.50 105 VAL A N 1
ATOM 896 C CA . VAL A 1 105 ? 2.002 7.300 1.837 1.00 94.50 105 VAL A CA 1
ATOM 897 C C . VAL A 1 105 ? 1.633 8.775 1.954 1.00 94.50 105 VAL A C 1
ATOM 899 O O . VAL A 1 105 ? 2.520 9.627 1.938 1.00 94.50 105 VAL A O 1
ATOM 902 N N . ILE A 1 106 ? 0.340 9.073 2.046 1.00 93.50 106 ILE A N 1
ATOM 903 C CA . ILE A 1 106 ? -0.215 10.429 2.104 1.00 93.50 106 ILE A CA 1
ATOM 904 C C . ILE A 1 106 ? -1.016 10.550 3.400 1.00 93.50 106 ILE A C 1
ATOM 906 O O . ILE A 1 106 ? -1.896 9.733 3.651 1.00 93.50 106 ILE A O 1
ATOM 910 N N . GLU A 1 107 ? -0.732 11.552 4.227 1.00 90.44 107 GLU A N 1
ATOM 911 C CA . GLU A 1 107 ? -1.568 11.895 5.384 1.00 90.44 107 GLU A CA 1
ATOM 912 C C . GLU A 1 107 ? -2.681 12.855 4.945 1.00 90.44 107 GLU A C 1
ATOM 914 O O . GLU A 1 107 ? -2.412 13.888 4.331 1.00 90.44 107 GLU A O 1
ATOM 919 N N . ILE A 1 108 ? -3.934 12.530 5.266 1.00 84.81 108 ILE A N 1
ATOM 920 C CA . ILE A 1 108 ? -5.080 13.412 5.040 1.00 84.81 108 ILE A CA 1
ATOM 921 C C . ILE A 1 108 ? -5.206 14.336 6.252 1.00 84.81 108 ILE A C 1
ATOM 923 O O . ILE A 1 108 ? -5.706 13.943 7.309 1.00 84.81 108 ILE A O 1
ATOM 927 N N . VAL A 1 109 ? -4.778 15.586 6.097 1.00 76.50 109 VAL A N 1
ATOM 928 C CA . VAL A 1 109 ? -4.901 16.609 7.141 1.00 76.50 109 VAL A CA 1
ATOM 929 C C . VAL A 1 109 ? -6.163 17.442 6.885 1.00 76.50 109 VAL A C 1
ATOM 931 O O . VAL A 1 109 ? -6.336 18.019 5.817 1.00 76.50 109 VAL A O 1
ATOM 934 N N . ASN A 1 110 ? -7.061 17.521 7.873 1.00 58.09 110 ASN A N 1
ATOM 935 C CA . ASN A 1 110 ? -8.242 18.404 7.878 1.00 58.09 110 ASN A CA 1
ATOM 936 C C . ASN A 1 110 ? -9.224 18.257 6.694 1.00 58.09 110 ASN A C 1
ATOM 938 O O . ASN A 1 110 ? -9.848 19.244 6.303 1.00 58.09 110 ASN A O 1
ATOM 942 N N . GLY A 1 111 ? -9.375 17.062 6.106 1.00 53.06 111 GLY A N 1
ATOM 943 C CA . GLY A 1 111 ? -10.350 16.825 5.025 1.00 53.06 111 GLY A CA 1
ATOM 944 C C . GLY A 1 111 ? -10.154 17.711 3.785 1.00 53.06 111 GLY A C 1
ATOM 945 O O . GLY A 1 111 ? -11.059 17.820 2.961 1.00 53.06 111 GLY A O 1
ATOM 946 N N . LYS A 1 112 ? -8.992 18.360 3.661 1.00 44.72 112 LYS A N 1
ATOM 947 C CA . LYS A 1 112 ? -8.575 19.113 2.485 1.00 44.72 112 LYS A CA 1
ATOM 9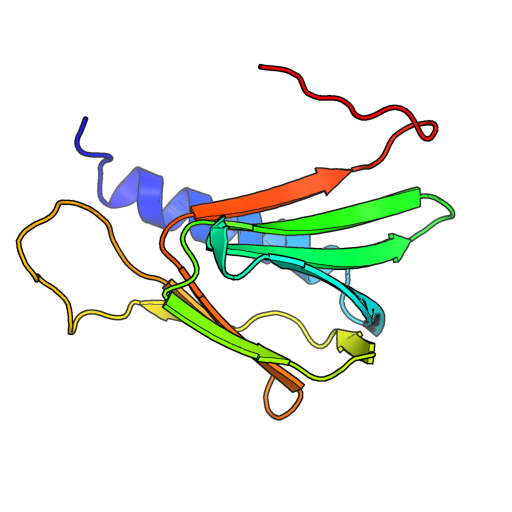48 C C . LYS A 1 112 ? -7.364 18.403 1.919 1.00 44.72 112 LYS A C 1
ATOM 950 O O . LYS A 1 112 ? -6.330 18.327 2.577 1.00 44.72 112 LYS A O 1
ATOM 955 N N . ASP A 1 113 ? -7.532 17.869 0.717 1.00 43.34 113 ASP A N 1
ATOM 956 C CA . ASP A 1 113 ? -6.449 17.354 -0.102 1.00 43.34 113 ASP A CA 1
ATOM 957 C C . ASP A 1 113 ? -5.272 18.331 -0.074 1.00 43.34 113 ASP A C 1
ATOM 959 O O . ASP A 1 113 ? -5.351 19.440 -0.606 1.00 43.34 113 ASP A O 1
ATOM 963 N N . VAL A 1 114 ? -4.157 17.919 0.523 1.00 43.56 114 VAL A N 1
ATOM 964 C CA . VAL A 1 114 ? -2.877 18.555 0.230 1.00 43.56 114 VAL A CA 1
ATOM 965 C C . VAL A 1 114 ? -2.389 17.923 -1.071 1.00 43.56 114 VAL A C 1
ATOM 967 O O . VAL A 1 114 ? -1.490 17.086 -1.088 1.00 43.56 114 VAL A O 1
ATOM 970 N N . VAL A 1 115 ? -3.025 18.313 -2.182 1.00 45.47 115 VAL A N 1
ATOM 971 C CA . VAL A 1 115 ? -2.343 18.358 -3.476 1.00 45.47 115 VAL A CA 1
ATOM 972 C C . VAL A 1 115 ? -1.315 19.470 -3.337 1.00 45.47 115 VAL A C 1
ATOM 974 O O . VAL A 1 115 ? -1.598 20.626 -3.627 1.00 45.47 115 VAL A O 1
ATOM 977 N N . ASN A 1 116 ? -0.130 19.131 -2.848 1.00 29.14 116 ASN A N 1
ATOM 978 C CA . ASN A 1 116 ? 1.042 19.927 -3.161 1.00 29.14 116 ASN A CA 1
ATOM 979 C C . ASN A 1 116 ? 1.785 19.178 -4.262 1.00 29.14 116 ASN A C 1
ATOM 981 O O . ASN A 1 116 ? 2.447 18.171 -4.015 1.00 29.14 116 ASN A O 1
ATOM 985 N N . SER A 1 117 ? 1.472 19.643 -5.477 1.00 34.56 117 SER A N 1
ATOM 986 C CA . SER A 1 117 ? 2.383 19.864 -6.609 1.00 34.56 117 SER A CA 1
ATOM 987 C C . SER A 1 117 ? 3.820 19.388 -6.430 1.00 34.56 117 SER A C 1
ATOM 989 O O . SER A 1 117 ? 4.463 19.878 -5.472 1.00 34.56 117 SER A O 1
#

Foldseek 3Di:
DQDDPVVVVVVVVVQQVVQVVQAQWKKFFPDADPVQRKTWIWTDDPNWIKIKIAGPWPDKDADGMDGDHGKDKDWPPPPPPDDRFTWIWIDDPPGIIIIGRDIDMDIDDPVDDPPDD

Organism: NCBI:txid232991

Sequence (117 aa):
MMYSDIETKDRVKIFQKITDYFIGLKVTLFSYSPSFRELYLLIEKNSRYFLIKFAHVTYVKTHREWIFKGLTIEFDSKEEIGSCRTLYKFYVRDNFEVICPLFSVIEIVNGKDVVNS

pLDDT: mean 82.55, std 18.37, range [29.14, 97.0]

Secondary structure (DSSP, 8-state):
-PPPHHHHHHHHHHHHHHHHTTTTSEEEEEEEETTTTEEEEEEEETTEEEEEEEES-SEEEE-SEEE----EEEEETT---SSS--EEEEEETTTEEEEESEEEEEEE-TTS-----

Radius of gyration: 14.36 Å; chains: 1; bounding box: 33×34×39 Å